Protein AF-A0A352VSU2-F1 (afdb_monomer_lite)

Secondary structure (DSSP, 8-state):
--S-HHHHHHHHHHHTTPPTTTS-HHHHHHHHHHHHTTSEETTEEPPHHHHHHHTT-SSSHHHHHHHTT--S-----SS----GGGGHHHHTHHHHHHHHT----

Radius of gyration: 16.69 Å; chains: 1; bounding box: 42×38×42 Å

Foldseek 3Di:
DDPDVLVVVQVVVQQLVDHRPPDDPVVVLVVCLQQQQLEDDVNHGDDLVVNCVVSVHPDSCVSCVVHVPVDDDGPYHNDDDDDCVVCCVVCDVSVVCSVVVNRPD

Structure (mmCIF, N/CA/C/O backbone):
data_AF-A0A352VSU2-F1
#
_entry.id   AF-A0A352VSU2-F1
#
loop_
_atom_site.group_PDB
_atom_site.id
_atom_site.type_symbol
_atom_site.label_atom_id
_atom_site.label_alt_id
_atom_site.label_comp_id
_atom_site.label_asym_id
_atom_site.label_entity_id
_atom_site.label_seq_id
_atom_site.pdbx_PDB_ins_code
_atom_site.Cartn_x
_atom_site.Cartn_y
_atom_site.Cartn_z
_atom_site.occupancy
_atom_site.B_iso_or_equiv
_atom_site.auth_seq_id
_atom_site.auth_comp_id
_atom_site.auth_asym_id
_atom_site.auth_atom_id
_atom_site.pdbx_PDB_model_num
ATOM 1 N N . MET A 1 1 ? -10.022 22.216 0.933 1.00 77.94 1 MET A N 1
ATOM 2 C CA . MET A 1 1 ? -8.609 21.968 0.559 1.00 77.94 1 MET A CA 1
ATOM 3 C C . MET A 1 1 ? -7.893 21.321 1.736 1.00 77.94 1 MET A C 1
ATOM 5 O O . MET A 1 1 ? -7.936 21.879 2.828 1.00 77.94 1 MET A O 1
ATOM 9 N N . ILE A 1 2 ? -7.276 20.153 1.539 1.00 81.19 2 ILE A N 1
ATOM 10 C CA . ILE A 1 2 ? -6.484 19.490 2.585 1.00 81.19 2 ILE A CA 1
ATOM 11 C C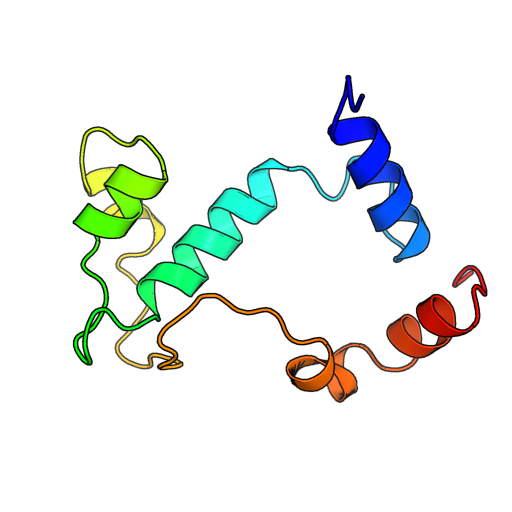 . ILE A 1 2 ? -5.159 20.242 2.727 1.00 81.19 2 ILE A C 1
ATOM 13 O O . ILE A 1 2 ? -4.399 20.331 1.770 1.00 81.19 2 ILE A O 1
ATOM 17 N N . ARG A 1 3 ? -4.899 20.802 3.912 1.00 89.25 3 ARG A N 1
ATOM 18 C CA . ARG A 1 3 ? -3.654 21.536 4.216 1.00 89.25 3 ARG A CA 1
ATOM 19 C C . ARG A 1 3 ? -2.633 20.694 4.981 1.00 89.25 3 ARG A C 1
ATOM 21 O O . ARG A 1 3 ? -1.447 20.984 4.936 1.00 89.25 3 ARG A O 1
ATOM 28 N N . ASP A 1 4 ? -3.097 19.659 5.681 1.00 90.81 4 ASP A N 1
ATOM 29 C CA . ASP A 1 4 ? -2.256 18.736 6.440 1.00 90.81 4 ASP A CA 1
ATOM 30 C C . ASP A 1 4 ? -2.834 17.318 6.368 1.00 90.81 4 ASP A C 1
ATOM 32 O O . ASP A 1 4 ? -3.816 16.992 7.040 1.00 90.81 4 ASP A O 1
ATOM 36 N N . LEU A 1 5 ? -2.215 16.469 5.548 1.00 91.12 5 LEU A N 1
ATOM 37 C CA . LEU A 1 5 ? -2.622 15.072 5.375 1.00 91.12 5 LEU A CA 1
ATOM 38 C C . LEU A 1 5 ? -2.452 14.243 6.654 1.00 91.12 5 LEU A C 1
ATOM 40 O O . LEU A 1 5 ? -3.153 13.249 6.824 1.00 91.12 5 LEU A O 1
ATOM 44 N N . ARG A 1 6 ? -1.572 14.648 7.580 1.00 92.06 6 ARG A N 1
ATOM 45 C CA . ARG A 1 6 ? -1.326 13.905 8.828 1.00 92.06 6 ARG A CA 1
ATOM 46 C C . ARG A 1 6 ? -2.541 13.946 9.745 1.00 92.06 6 ARG A C 1
ATOM 48 O O . ARG A 1 6 ? -2.847 12.949 10.385 1.00 92.06 6 ARG A O 1
ATOM 55 N N . LYS A 1 7 ? -3.260 15.073 9.776 1.00 91.38 7 LYS A N 1
ATOM 56 C CA . LYS A 1 7 ? -4.504 15.202 10.551 1.00 91.38 7 LYS A CA 1
ATOM 57 C C . LYS A 1 7 ? -5.579 14.251 10.034 1.00 91.38 7 LYS A C 1
ATOM 59 O O . LYS A 1 7 ? -6.194 13.547 10.825 1.00 91.38 7 LYS A O 1
ATOM 64 N N . GLY A 1 8 ? -5.760 14.208 8.712 1.00 91.56 8 GLY A N 1
ATOM 65 C CA . GLY A 1 8 ? -6.689 13.275 8.073 1.00 91.56 8 GLY A CA 1
ATOM 66 C C . GLY A 1 8 ? -6.299 11.821 8.328 1.00 91.56 8 GLY A C 1
ATOM 67 O O . GLY A 1 8 ? -7.143 11.028 8.730 1.00 91.56 8 GLY A O 1
ATOM 68 N N . MET A 1 9 ? -5.010 11.496 8.181 1.00 92.25 9 MET A N 1
ATOM 69 C CA . MET A 1 9 ? -4.493 10.156 8.463 1.00 92.25 9 MET A CA 1
ATOM 70 C C . MET A 1 9 ? -4.758 9.744 9.913 1.00 92.25 9 MET A C 1
ATOM 72 O O . MET A 1 9 ? -5.354 8.699 10.130 1.00 92.25 9 MET A O 1
ATOM 76 N N . ASN A 1 10 ? -4.415 10.592 10.889 1.00 93.12 10 ASN A N 1
ATOM 77 C CA . ASN A 1 10 ? -4.659 10.308 12.304 1.00 93.12 10 ASN A CA 1
ATOM 78 C C . ASN A 1 10 ? -6.146 10.079 12.601 1.00 93.12 10 ASN A C 1
ATOM 80 O O . ASN A 1 10 ? -6.479 9.157 13.334 1.00 93.12 10 ASN A O 1
ATOM 84 N N . ALA A 1 11 ? -7.046 10.875 12.018 1.00 91.31 11 ALA A N 1
ATOM 85 C CA . ALA A 1 11 ? -8.483 10.681 12.208 1.00 91.31 11 ALA A CA 1
ATOM 86 C C . ALA A 1 11 ? -8.951 9.307 11.691 1.00 91.31 11 ALA A C 1
ATOM 88 O O . ALA A 1 11 ? -9.697 8.608 12.377 1.00 91.31 11 ALA A O 1
ATOM 89 N N . VAL A 1 12 ? -8.478 8.896 10.509 1.00 91.12 12 VAL A N 1
ATOM 90 C CA . VAL A 1 12 ? -8.798 7.585 9.923 1.00 91.12 12 VAL A CA 1
ATOM 91 C C . VAL A 1 12 ? -8.208 6.448 10.758 1.00 91.12 12 VAL A C 1
ATOM 93 O O . VAL A 1 12 ? -8.908 5.489 11.074 1.00 91.12 12 VAL A O 1
ATOM 96 N N . THR A 1 13 ? -6.939 6.549 11.150 1.00 91.81 13 THR A N 1
ATOM 97 C CA . THR A 1 13 ? -6.244 5.474 11.869 1.00 91.81 13 THR A CA 1
ATOM 98 C C . THR A 1 13 ? -6.769 5.319 13.291 1.00 91.81 13 THR A C 1
ATOM 100 O O . THR A 1 13 ? -6.934 4.191 13.744 1.00 91.81 13 THR A O 1
ATOM 103 N N . THR A 1 14 ? -7.115 6.418 13.968 1.00 92.06 14 THR A N 1
ATOM 104 C CA . THR A 1 14 ? -7.761 6.371 15.287 1.00 92.06 14 THR A CA 1
ATOM 105 C C . THR A 1 14 ? -9.132 5.716 15.221 1.00 92.06 14 THR A C 1
ATOM 107 O O . THR A 1 14 ? -9.427 4.863 16.053 1.00 92.06 14 THR A O 1
ATOM 110 N N . ARG A 1 15 ? -9.937 6.013 14.193 1.00 89.00 15 ARG A N 1
ATOM 111 C CA . ARG A 1 15 ? -11.204 5.298 13.977 1.00 89.00 15 ARG A CA 1
ATOM 112 C C . ARG A 1 15 ? -10.990 3.796 13.743 1.00 89.00 15 ARG A C 1
ATOM 114 O O . ARG A 1 15 ? -11.833 3.001 14.128 1.00 89.00 15 ARG A O 1
ATOM 121 N N . ALA A 1 16 ? -9.862 3.406 13.151 1.00 88.06 16 ALA A N 1
ATOM 122 C CA . ALA A 1 16 ? -9.477 2.009 12.938 1.00 88.06 16 ALA A CA 1
ATOM 123 C C . ALA A 1 16 ? -8.763 1.347 14.143 1.00 88.06 16 ALA A C 1
ATOM 125 O O . ALA A 1 16 ? -8.207 0.250 13.992 1.00 88.06 16 ALA A O 1
ATOM 126 N N . GLY A 1 17 ? -8.757 2.000 15.314 1.00 88.31 17 GLY A N 1
ATOM 127 C CA . GLY A 1 17 ? -8.228 1.466 16.576 1.00 88.31 17 GLY A CA 1
ATOM 128 C C . GLY A 1 17 ? -6.735 1.713 16.829 1.00 88.31 17 GLY A C 1
ATOM 129 O O . GLY A 1 17 ? -6.183 1.167 17.778 1.00 88.31 17 GLY A O 1
ATOM 130 N N . TRP A 1 18 ? -6.059 2.515 16.003 1.00 91.81 18 TRP A N 1
ATOM 131 C CA . TRP A 1 18 ? -4.635 2.831 16.180 1.00 91.81 18 TRP A CA 1
ATOM 132 C C . TRP A 1 18 ? -4.428 4.084 17.034 1.00 91.81 18 TRP A C 1
ATOM 134 O O . TRP A 1 18 ? -5.215 5.038 16.975 1.00 91.81 18 TRP A O 1
ATOM 144 N N . LYS A 1 19 ? -3.317 4.151 17.774 1.00 93.56 19 LYS A N 1
ATOM 145 C C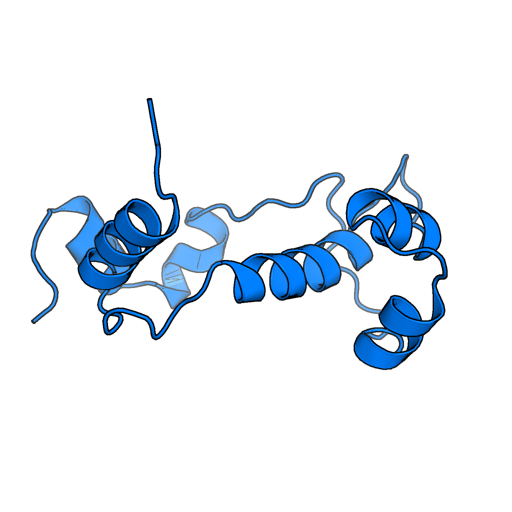A . LYS A 1 19 ? -2.968 5.367 18.519 1.00 93.56 19 LYS A CA 1
ATOM 146 C C . LYS A 1 19 ? -2.589 6.496 17.548 1.00 93.56 19 LYS A C 1
ATOM 148 O O . LYS A 1 19 ? -2.002 6.240 16.491 1.00 93.56 19 LYS A O 1
ATOM 153 N N . PRO A 1 20 ? -2.878 7.766 17.881 1.00 91.62 20 PRO A N 1
ATOM 154 C CA . PRO A 1 20 ? -2.432 8.894 17.069 1.00 91.62 20 PRO A CA 1
ATOM 155 C C . PRO A 1 20 ? -0.916 8.856 16.829 1.00 91.62 20 PRO A C 1
ATOM 157 O O . PRO A 1 20 ? -0.136 8.728 17.770 1.00 91.62 20 PRO A O 1
ATOM 160 N N . GLY A 1 21 ? -0.497 8.977 15.568 1.00 90.50 21 GLY A N 1
ATOM 161 C CA . GLY A 1 21 ? 0.917 8.940 15.180 1.00 90.50 21 GLY A CA 1
ATOM 162 C C . GLY A 1 21 ? 1.552 7.548 15.098 1.00 90.50 21 GLY A C 1
ATOM 163 O O . GLY A 1 21 ? 2.686 7.453 14.632 1.00 90.50 21 GLY A O 1
ATOM 164 N N . GLU A 1 22 ? 0.844 6.481 15.480 1.00 94.19 22 GLU A N 1
ATOM 165 C CA . GLU A 1 22 ? 1.334 5.100 15.355 1.00 94.19 22 GLU A CA 1
ATOM 166 C C . GLU A 1 22 ? 1.490 4.694 13.884 1.00 94.19 22 GLU A C 1
ATOM 168 O O . GLU A 1 22 ? 2.508 4.136 13.478 1.00 94.19 22 GLU A O 1
ATOM 173 N N . ILE A 1 23 ? 0.515 5.075 13.055 1.00 93.94 23 ILE A N 1
ATOM 174 C CA . ILE A 1 23 ? 0.572 4.921 11.604 1.00 93.94 23 ILE A CA 1
ATOM 175 C C . ILE A 1 23 ? 0.942 6.261 10.971 1.00 93.94 23 ILE A C 1
ATOM 177 O O . ILE A 1 23 ? 0.209 7.246 11.049 1.00 93.94 23 ILE A O 1
ATOM 181 N N . THR A 1 24 ? 2.094 6.296 10.302 1.00 92.44 24 THR A N 1
ATOM 182 C CA . THR A 1 24 ? 2.582 7.489 9.597 1.00 92.44 24 THR A CA 1
ATOM 183 C C . THR A 1 24 ? 2.459 7.327 8.089 1.00 92.44 24 THR A C 1
ATOM 185 O O . THR A 1 24 ? 2.529 6.221 7.560 1.00 92.44 24 THR A O 1
ATOM 188 N N . LEU A 1 25 ? 2.388 8.443 7.355 1.00 91.38 25 LEU A N 1
ATOM 189 C CA . LEU A 1 25 ? 2.349 8.423 5.885 1.00 91.38 25 LEU A CA 1
ATOM 190 C C . LEU A 1 25 ? 3.541 7.676 5.254 1.00 91.38 25 LEU A C 1
ATOM 192 O O . LEU A 1 25 ? 3.431 7.134 4.156 1.00 91.38 25 LEU A O 1
ATOM 196 N N . LYS A 1 26 ? 4.677 7.610 5.962 1.00 90.81 26 LYS A N 1
ATOM 197 C CA . LYS A 1 26 ? 5.881 6.902 5.517 1.00 90.81 26 LYS A CA 1
ATOM 198 C C . LYS A 1 26 ? 5.647 5.397 5.358 1.00 90.81 26 LYS A C 1
ATOM 200 O O . LYS A 1 26 ? 6.250 4.805 4.465 1.00 90.81 26 LYS A O 1
ATOM 205 N N . VAL A 1 27 ? 4.780 4.781 6.170 1.00 91.06 27 VAL A N 1
ATOM 206 C CA . VAL A 1 27 ? 4.545 3.330 6.092 1.00 91.06 27 VAL A CA 1
ATOM 207 C C . VAL A 1 27 ? 3.958 2.937 4.738 1.00 91.06 27 VAL A C 1
ATOM 209 O O . VAL A 1 27 ? 4.412 1.967 4.144 1.00 91.06 27 VAL A O 1
ATOM 212 N N . PHE A 1 28 ? 3.064 3.758 4.175 1.00 91.00 28 PHE A N 1
ATOM 213 C CA . PHE A 1 28 ? 2.460 3.492 2.867 1.00 91.00 28 PHE A CA 1
ATOM 214 C C . PHE A 1 28 ? 3.490 3.475 1.744 1.00 91.00 28 PHE A C 1
ATOM 216 O O . PHE A 1 28 ? 3.338 2.705 0.804 1.00 91.00 28 PHE A O 1
ATOM 223 N N . ARG A 1 29 ? 4.568 4.263 1.851 1.00 91.56 29 ARG A N 1
ATOM 224 C CA . ARG A 1 29 ? 5.675 4.206 0.888 1.00 91.56 29 ARG A CA 1
ATOM 225 C C . ARG A 1 29 ? 6.328 2.824 0.897 1.00 91.56 29 ARG A C 1
ATOM 227 O O . ARG A 1 29 ? 6.597 2.274 -0.168 1.00 91.56 29 ARG A O 1
ATOM 234 N N . HIS A 1 30 ? 6.558 2.258 2.081 1.00 89.06 30 HIS A N 1
ATOM 235 C CA . HIS A 1 30 ? 7.121 0.916 2.219 1.00 89.06 30 HIS A CA 1
ATOM 236 C C . HIS A 1 30 ? 6.156 -0.152 1.704 1.00 89.06 30 HIS A C 1
ATOM 238 O O . HIS A 1 30 ? 6.535 -0.932 0.834 1.00 89.06 30 HIS A O 1
ATOM 244 N N . THR A 1 31 ? 4.899 -0.128 2.153 1.00 89.69 31 THR A N 1
ATOM 245 C CA . THR A 1 31 ? 3.882 -1.100 1.728 1.00 89.69 31 THR A CA 1
ATOM 246 C C . THR A 1 31 ? 3.651 -1.050 0.217 1.00 89.69 31 THR A C 1
ATOM 248 O O . THR A 1 31 ? 3.629 -2.089 -0.437 1.00 89.69 31 THR A O 1
ATOM 251 N N . TYR A 1 32 ? 3.573 0.152 -0.366 1.00 92.56 32 TYR A N 1
ATOM 252 C CA . TYR A 1 32 ? 3.485 0.336 -1.813 1.00 92.56 32 TYR A CA 1
ATOM 253 C C . TYR A 1 32 ? 4.686 -0.265 -2.538 1.00 92.56 32 TYR A C 1
ATOM 255 O O . TYR A 1 32 ? 4.486 -0.993 -3.501 1.00 92.56 32 TYR A O 1
ATOM 263 N N . THR A 1 33 ? 5.916 -0.002 -2.082 1.00 92.19 33 THR A N 1
ATOM 264 C CA . THR A 1 33 ? 7.118 -0.524 -2.754 1.00 92.19 33 THR A CA 1
ATOM 265 C C . THR A 1 33 ? 7.104 -2.050 -2.778 1.00 92.19 33 THR A C 1
ATOM 267 O O . THR A 1 33 ? 7.298 -2.650 -3.834 1.00 92.19 33 THR A O 1
ATOM 270 N N . SER A 1 34 ? 6.809 -2.664 -1.629 1.00 89.12 34 SER A N 1
ATOM 271 C CA . SER A 1 34 ? 6.699 -4.114 -1.502 1.00 89.12 34 SER A CA 1
ATOM 272 C C . SER A 1 34 ? 5.627 -4.686 -2.422 1.00 89.12 34 SER A C 1
ATOM 274 O O . SER A 1 34 ? 5.906 -5.613 -3.174 1.00 89.12 34 SER A O 1
ATOM 276 N N . ALA A 1 35 ? 4.422 -4.113 -2.417 1.00 89.88 35 ALA A N 1
ATOM 277 C CA . ALA A 1 35 ? 3.325 -4.591 -3.252 1.00 89.88 35 ALA A CA 1
ATOM 278 C C . ALA A 1 35 ? 3.598 -4.373 -4.748 1.00 89.88 35 ALA A C 1
ATOM 280 O O . ALA A 1 35 ? 3.367 -5.267 -5.557 1.00 89.88 35 ALA A O 1
ATOM 281 N N . ARG A 1 36 ? 4.141 -3.211 -5.130 1.00 91.56 36 ARG A N 1
ATOM 282 C CA . ARG A 1 36 ? 4.407 -2.854 -6.528 1.00 91.56 36 ARG A CA 1
ATOM 283 C C . ARG A 1 36 ? 5.425 -3.790 -7.169 1.00 91.56 36 ARG A C 1
ATOM 285 O O . ARG A 1 36 ? 5.208 -4.211 -8.302 1.00 91.56 36 ARG A O 1
ATOM 292 N N . LEU A 1 37 ? 6.462 -4.197 -6.436 1.00 90.69 37 LEU A N 1
ATOM 293 C CA . LEU A 1 37 ? 7.439 -5.197 -6.895 1.00 90.69 37 LEU A CA 1
ATOM 294 C C . LEU A 1 37 ? 6.829 -6.584 -7.168 1.00 90.69 37 LEU A C 1
ATOM 296 O O . LEU A 1 37 ? 7.440 -7.396 -7.864 1.00 90.69 37 LEU A O 1
ATOM 300 N N . GLN A 1 38 ? 5.632 -6.851 -6.643 1.00 87.69 38 GLN A N 1
ATOM 301 C CA . GLN A 1 38 ? 4.883 -8.086 -6.883 1.00 87.69 38 GLN A CA 1
ATOM 302 C C . GLN A 1 38 ? 3.861 -7.964 -8.026 1.00 87.69 38 GLN A C 1
ATOM 304 O O . GLN A 1 38 ? 3.270 -8.971 -8.416 1.00 87.69 38 GLN A O 1
ATOM 309 N N . THR A 1 39 ? 3.679 -6.766 -8.596 1.00 90.25 39 THR A N 1
ATOM 310 C CA . THR A 1 39 ? 2.755 -6.534 -9.719 1.00 90.25 39 THR A CA 1
ATOM 311 C C . THR A 1 39 ? 3.371 -6.841 -11.082 1.00 90.25 39 THR A C 1
ATOM 313 O O . THR A 1 39 ? 4.583 -7.041 -11.224 1.00 90.25 39 THR A O 1
ATOM 316 N N . LEU A 1 40 ? 2.508 -6.880 -12.096 1.00 89.69 40 LEU A N 1
ATOM 317 C CA . LEU A 1 40 ? 2.881 -7.017 -13.494 1.00 89.69 40 LEU A CA 1
ATOM 318 C C . LEU A 1 40 ? 2.862 -5.662 -14.216 1.00 89.69 40 LEU A C 1
ATOM 320 O O . LEU A 1 40 ? 2.044 -4.794 -13.929 1.00 89.69 40 LEU A O 1
ATOM 324 N N . ASP A 1 41 ? 3.739 -5.526 -15.200 1.00 87.44 41 ASP A N 1
ATOM 325 C CA . ASP A 1 41 ? 3.721 -4.525 -16.257 1.00 87.44 41 ASP A CA 1
ATOM 326 C C . ASP A 1 41 ? 3.638 -5.279 -17.590 1.00 87.44 41 ASP A C 1
ATOM 328 O O . ASP A 1 41 ? 4.565 -5.998 -17.973 1.00 87.44 41 ASP A O 1
ATOM 332 N N . ARG A 1 42 ? 2.479 -5.197 -18.258 1.00 87.38 42 ARG A N 1
ATOM 333 C CA . ARG A 1 42 ? 2.194 -5.894 -19.530 1.00 87.38 42 ARG A CA 1
ATOM 334 C C . ARG A 1 42 ? 2.457 -7.407 -19.476 1.00 87.38 42 ARG A C 1
ATOM 336 O O . ARG A 1 42 ? 3.055 -7.984 -20.380 1.00 87.38 42 ARG A O 1
ATOM 343 N N . GLY A 1 43 ? 2.027 -8.053 -18.393 1.00 86.75 43 GLY A N 1
ATOM 344 C CA . GLY A 1 43 ? 2.177 -9.500 -18.194 1.00 86.75 43 GLY A CA 1
ATOM 345 C C . GLY A 1 43 ? 3.559 -9.946 -17.701 1.00 86.75 43 GLY A C 1
ATOM 346 O O . GLY A 1 43 ? 3.706 -11.090 -17.270 1.00 86.75 43 GLY A O 1
ATOM 347 N N . ALA A 1 44 ? 4.555 -9.058 -17.696 1.00 87.06 44 ALA A N 1
ATOM 348 C CA . ALA A 1 44 ? 5.872 -9.313 -17.128 1.00 87.06 44 ALA A CA 1
ATOM 349 C C . ALA A 1 44 ? 5.968 -8.732 -15.709 1.00 87.06 44 ALA A C 1
ATOM 351 O O . ALA A 1 44 ? 5.264 -7.784 -15.389 1.00 87.06 44 ALA A O 1
ATOM 352 N N . PRO A 1 45 ? 6.824 -9.260 -14.826 1.00 87.69 45 PRO A N 1
ATOM 353 C CA . PRO A 1 45 ? 7.060 -8.648 -13.524 1.00 87.69 45 PRO A CA 1
ATOM 354 C C . PRO A 1 45 ? 7.549 -7.204 -13.635 1.00 87.69 45 PRO A C 1
ATOM 356 O O . PRO A 1 45 ? 8.409 -6.909 -14.467 1.00 87.69 45 PRO A O 1
ATOM 359 N N . VAL A 1 46 ? 7.055 -6.325 -12.760 1.00 90.69 46 VAL A N 1
ATOM 360 C CA . VAL A 1 46 ? 7.527 -4.938 -12.706 1.00 90.69 46 VAL A CA 1
ATOM 361 C C . VAL A 1 46 ? 9.041 -4.899 -12.453 1.00 90.69 46 VAL A C 1
ATOM 363 O O . VAL A 1 46 ? 9.573 -5.614 -11.600 1.00 90.69 46 VAL A O 1
ATOM 366 N N . ALA A 1 47 ? 9.746 -4.034 -13.181 1.00 89.75 47 ALA A N 1
ATOM 367 C CA . ALA A 1 47 ? 11.174 -3.836 -12.976 1.00 89.75 47 ALA A CA 1
ATOM 368 C C . ALA A 1 47 ? 11.435 -2.989 -11.711 1.00 89.75 47 ALA A C 1
ATOM 370 O O . ALA A 1 47 ? 10.752 -1.977 -11.512 1.00 89.75 47 ALA A O 1
ATOM 371 N N . PRO A 1 48 ? 12.468 -3.294 -10.897 1.00 91.44 48 PRO A N 1
ATOM 372 C CA . PRO A 1 48 ? 12.848 -2.461 -9.750 1.00 91.44 48 PRO A CA 1
ATOM 373 C C . PRO A 1 48 ? 13.097 -0.990 -10.112 1.00 91.44 48 PRO A C 1
ATOM 375 O O . PRO A 1 48 ? 12.782 -0.094 -9.330 1.00 91.44 48 PRO A O 1
ATOM 378 N N . TRP A 1 49 ? 13.600 -0.731 -11.323 1.00 93.06 49 TRP A N 1
ATOM 379 C CA . TRP A 1 49 ? 13.768 0.619 -11.864 1.00 93.06 49 TRP A CA 1
ATOM 380 C C . TRP A 1 49 ? 12.448 1.387 -12.005 1.00 93.06 49 TRP A C 1
ATOM 382 O O . TRP A 1 49 ? 12.398 2.573 -11.677 1.00 93.06 49 TRP A O 1
ATOM 392 N N . THR A 1 50 ? 11.368 0.730 -12.437 1.00 93.88 50 THR A N 1
ATOM 393 C CA . THR A 1 50 ? 10.040 1.355 -12.534 1.00 93.88 50 THR A CA 1
ATOM 394 C C . THR A 1 50 ? 9.592 1.850 -11.164 1.00 93.88 50 THR A C 1
ATOM 396 O O . THR A 1 50 ? 9.263 3.026 -11.009 1.00 93.88 50 THR A O 1
ATOM 399 N N . VAL A 1 51 ? 9.704 0.996 -10.144 1.00 93.19 51 VAL A N 1
ATOM 400 C CA . VAL A 1 51 ? 9.319 1.344 -8.769 1.00 93.19 51 VAL A CA 1
ATOM 401 C C . VAL A 1 51 ? 10.224 2.434 -8.188 1.00 93.19 51 VAL A C 1
ATOM 403 O O . VAL A 1 51 ? 9.754 3.360 -7.529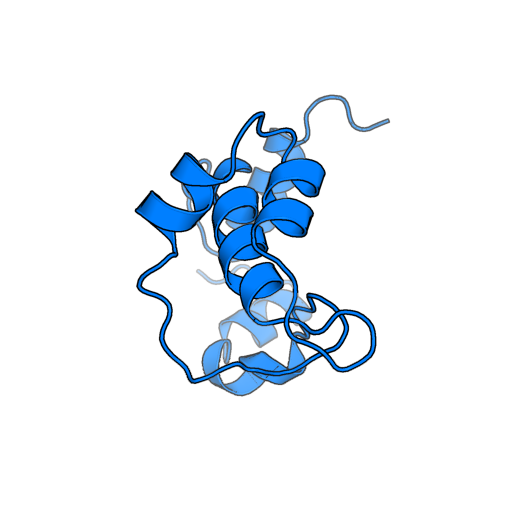 1.00 93.19 51 VAL A O 1
ATOM 406 N N . ALA A 1 52 ? 11.531 2.378 -8.464 1.00 94.25 52 ALA A N 1
ATOM 407 C CA . ALA A 1 52 ? 12.473 3.415 -8.053 1.00 94.25 52 ALA A CA 1
ATOM 408 C C . ALA A 1 52 ? 12.082 4.793 -8.618 1.00 94.25 52 ALA A C 1
ATOM 410 O O . ALA A 1 52 ? 12.077 5.776 -7.873 1.00 94.25 52 ALA A O 1
ATOM 411 N N . ARG A 1 53 ? 11.686 4.865 -9.896 1.00 94.88 53 ARG A N 1
ATOM 412 C CA . ARG A 1 53 ? 11.223 6.109 -10.531 1.00 94.88 53 ARG A CA 1
ATOM 413 C C . ARG A 1 53 ? 9.903 6.615 -9.959 1.00 94.88 53 ARG A C 1
ATOM 415 O O . ARG A 1 53 ? 9.810 7.807 -9.680 1.00 94.88 53 ARG A O 1
ATOM 422 N N . GLU A 1 54 ? 8.921 5.739 -9.745 1.00 94.62 54 GLU A N 1
ATOM 423 C CA . GLU A 1 54 ? 7.633 6.089 -9.114 1.00 94.62 54 GLU A CA 1
ATOM 424 C C . GLU A 1 54 ? 7.843 6.722 -7.723 1.00 94.62 54 GLU A C 1
ATOM 426 O O . GLU A 1 54 ? 7.131 7.641 -7.322 1.00 94.62 54 GLU A O 1
ATOM 431 N N . LEU A 1 55 ? 8.877 6.280 -7.002 1.00 92.94 55 LEU A N 1
ATOM 432 C CA . LEU A 1 55 ? 9.241 6.786 -5.679 1.00 92.94 55 LEU A CA 1
ATOM 433 C C . LEU A 1 55 ? 10.166 8.018 -5.710 1.00 92.94 55 LEU A C 1
ATOM 435 O O . LEU A 1 55 ? 10.438 8.596 -4.652 1.00 92.94 55 LEU A O 1
ATOM 439 N N . GLY A 1 56 ? 10.666 8.429 -6.877 1.00 93.56 56 GLY A N 1
ATOM 440 C CA . GLY A 1 56 ? 11.628 9.527 -7.013 1.00 93.56 56 GLY A CA 1
ATOM 441 C C . GLY A 1 56 ? 13.049 9.182 -6.545 1.00 93.56 56 GLY A C 1
ATOM 442 O O . GLY A 1 56 ? 13.791 10.064 -6.114 1.00 93.56 56 GLY A O 1
ATOM 443 N N . HIS A 1 57 ? 13.437 7.905 -6.572 1.00 92.75 57 HIS A N 1
ATOM 444 C CA . HIS A 1 57 ? 14.816 7.486 -6.315 1.00 92.75 57 HIS A CA 1
ATOM 445 C C . HIS A 1 57 ? 15.708 7.719 -7.545 1.00 92.75 57 HIS A C 1
ATOM 447 O O . HIS A 1 57 ? 15.255 7.644 -8.684 1.00 92.75 57 HIS A O 1
ATOM 453 N N . ARG A 1 58 ? 17.003 7.968 -7.304 1.00 91.56 58 ARG A N 1
ATOM 454 C CA . ARG A 1 58 ? 18.015 8.140 -8.364 1.00 91.56 58 ARG A CA 1
ATOM 455 C C . ARG A 1 58 ? 18.632 6.820 -8.846 1.00 91.56 58 ARG A C 1
ATOM 457 O O . ARG A 1 58 ? 19.156 6.780 -9.950 1.00 91.56 58 ARG A O 1
ATOM 464 N N . SER A 1 59 ? 18.575 5.765 -8.031 1.00 92.25 59 SER A N 1
ATOM 465 C CA . SER A 1 59 ? 19.121 4.430 -8.317 1.00 92.25 59 SER A CA 1
ATOM 466 C C . SER A 1 59 ? 18.196 3.328 -7.782 1.00 92.25 59 SER A C 1
ATOM 468 O O . SER A 1 59 ? 17.296 3.594 -6.974 1.00 92.25 59 SER A O 1
ATOM 470 N N . THR A 1 60 ? 18.416 2.084 -8.223 1.00 91.12 60 THR A N 1
ATOM 471 C CA . THR A 1 60 ? 17.711 0.894 -7.714 1.00 91.12 60 THR A CA 1
ATOM 472 C C . THR A 1 60 ? 18.301 0.350 -6.417 1.00 91.12 60 THR A C 1
ATOM 474 O O . THR A 1 60 ? 17.621 -0.416 -5.743 1.00 91.12 60 THR A O 1
ATOM 477 N N . GLU A 1 61 ? 19.494 0.789 -6.005 1.00 90.75 61 GLU A N 1
ATOM 478 C CA . GLU A 1 61 ? 20.221 0.251 -4.843 1.00 90.75 61 GLU A CA 1
ATOM 479 C C . GLU A 1 61 ? 19.371 0.222 -3.570 1.00 90.75 61 GLU A C 1
ATOM 481 O O . GLU A 1 61 ? 19.398 -0.746 -2.820 1.00 90.75 61 GLU A O 1
ATOM 486 N N . MET A 1 62 ? 18.573 1.265 -3.318 1.00 88.31 62 MET A N 1
ATOM 487 C CA . MET A 1 62 ? 17.683 1.293 -2.155 1.00 88.31 62 MET A CA 1
ATOM 488 C C . MET A 1 62 ? 16.582 0.232 -2.246 1.00 88.31 62 MET A C 1
ATOM 490 O O . MET A 1 62 ? 16.228 -0.380 -1.242 1.00 88.31 62 MET A O 1
ATOM 494 N N . VAL A 1 63 ? 16.033 0.023 -3.442 1.00 87.06 63 VAL A N 1
ATOM 495 C CA . VAL A 1 63 ? 14.970 -0.956 -3.687 1.00 87.06 63 VAL A CA 1
ATOM 496 C C . VAL A 1 63 ? 15.532 -2.371 -3.569 1.00 87.06 63 VAL A C 1
ATOM 498 O O . VAL A 1 63 ? 14.956 -3.203 -2.877 1.00 87.06 63 VAL A O 1
ATOM 501 N N . GLU A 1 64 ? 16.691 -2.625 -4.166 1.00 87.31 64 GLU A N 1
ATOM 502 C CA . GLU A 1 64 ? 17.376 -3.919 -4.112 1.00 87.31 64 GLU A CA 1
ATOM 503 C C . GLU A 1 64 ? 17.853 -4.252 -2.696 1.00 87.31 64 GLU A C 1
ATOM 505 O O . GLU A 1 64 ? 17.609 -5.351 -2.205 1.00 87.31 64 GLU A O 1
ATOM 510 N N . ARG A 1 65 ? 18.447 -3.287 -1.985 1.00 86.31 65 ARG A N 1
ATOM 511 C CA . ARG A 1 65 ? 18.906 -3.473 -0.602 1.00 86.31 65 ARG A CA 1
ATOM 512 C C . ARG A 1 65 ? 17.767 -3.799 0.359 1.00 86.31 65 ARG A C 1
ATOM 514 O O . ARG A 1 65 ? 17.953 -4.606 1.262 1.00 86.31 65 ARG A O 1
ATOM 521 N N . VAL A 1 66 ? 16.624 -3.127 0.216 1.00 82.44 66 VAL A N 1
ATOM 522 C CA . VAL A 1 66 ? 15.510 -3.244 1.173 1.00 82.44 66 VAL A CA 1
ATOM 523 C C . VAL A 1 66 ? 14.530 -4.347 0.785 1.00 82.44 66 VAL A C 1
ATOM 525 O O . VAL A 1 66 ? 13.875 -4.892 1.662 1.00 82.44 66 VAL A O 1
ATOM 528 N N . TYR A 1 67 ? 14.415 -4.683 -0.501 1.00 80.88 67 TYR A N 1
ATOM 529 C CA . TYR A 1 67 ? 13.368 -5.582 -0.993 1.00 80.88 67 TYR A CA 1
ATOM 530 C C . TYR A 1 67 ? 13.876 -6.690 -1.920 1.00 80.88 67 TYR A C 1
ATOM 532 O O . TYR A 1 67 ? 13.082 -7.529 -2.337 1.00 80.88 67 TYR A O 1
ATOM 540 N N . GLY A 1 68 ? 15.176 -6.756 -2.225 1.00 74.31 68 GLY A N 1
ATOM 541 C CA . GLY A 1 68 ? 15.757 -7.790 -3.094 1.00 74.31 68 GLY A CA 1
ATOM 542 C C . GLY A 1 68 ? 15.613 -9.217 -2.553 1.00 74.31 68 GLY A C 1
ATOM 543 O O . GLY A 1 68 ? 15.719 -10.176 -3.308 1.00 74.31 68 GLY A O 1
ATOM 544 N N . HIS A 1 69 ? 15.309 -9.358 -1.260 1.00 78.81 69 HIS A N 1
ATOM 545 C CA . HIS A 1 69 ? 15.003 -10.633 -0.614 1.00 78.81 69 HIS A CA 1
ATOM 546 C C . HIS A 1 69 ? 13.540 -11.080 -0.779 1.00 78.81 69 HIS A C 1
ATOM 548 O O . HIS A 1 69 ? 13.182 -12.162 -0.312 1.00 78.81 69 HIS A O 1
ATOM 554 N N . MET A 1 70 ? 12.655 -10.264 -1.367 1.00 66.44 70 MET A N 1
ATOM 555 C CA . MET A 1 70 ? 11.310 -10.726 -1.713 1.00 66.44 70 MET A CA 1
ATOM 556 C C . MET A 1 70 ? 11.444 -11.807 -2.783 1.00 66.44 70 MET A C 1
ATOM 558 O O . MET A 1 70 ? 11.760 -11.503 -3.928 1.00 66.44 70 MET A O 1
ATOM 562 N N . GLY A 1 71 ? 11.275 -13.066 -2.374 1.00 62.00 71 GLY A N 1
ATOM 563 C CA . GLY A 1 71 ? 11.534 -14.250 -3.189 1.00 62.00 71 GLY A CA 1
ATOM 564 C C . GLY A 1 71 ? 10.671 -14.384 -4.452 1.00 62.00 71 GLY A C 1
ATOM 565 O O . GLY A 1 71 ? 10.043 -13.449 -4.937 1.00 62.00 71 GLY A O 1
ATOM 566 N N . GLN A 1 72 ? 10.633 -15.595 -5.012 1.00 55.50 72 GLN A N 1
ATOM 567 C CA . GLN A 1 72 ? 10.019 -15.848 -6.325 1.00 55.50 72 GLN A CA 1
ATOM 568 C C . GLN A 1 72 ? 8.479 -15.891 -6.334 1.00 55.50 72 GLN A C 1
ATOM 570 O O . GLN A 1 72 ? 7.87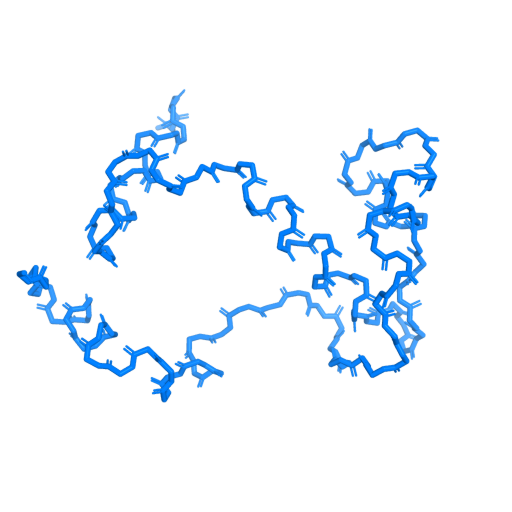0 -15.879 -7.409 1.00 55.50 72 GLN A O 1
ATOM 575 N N . VAL A 1 73 ? 7.836 -15.943 -5.162 1.00 53.72 73 VAL A N 1
ATOM 576 C CA . VAL A 1 73 ? 6.373 -15.992 -5.048 1.00 53.72 73 VAL A CA 1
ATOM 577 C C . VAL A 1 73 ? 5.818 -14.580 -5.192 1.00 53.72 73 VAL A C 1
ATOM 579 O O . VAL A 1 73 ? 5.946 -13.756 -4.291 1.00 53.72 73 VAL A O 1
ATOM 582 N N . ARG A 1 74 ? 5.204 -14.316 -6.349 1.00 62.16 74 ARG A N 1
ATOM 583 C CA . ARG A 1 74 ? 4.545 -13.046 -6.656 1.00 62.16 74 ARG A CA 1
ATOM 584 C C . ARG A 1 74 ? 3.033 -13.219 -6.607 1.00 62.16 74 ARG A C 1
ATOM 586 O O . ARG A 1 74 ? 2.505 -14.076 -7.313 1.00 62.16 74 ARG A O 1
ATOM 593 N N . HIS A 1 75 ? 2.333 -12.395 -5.832 1.00 60.25 75 HIS A N 1
ATOM 594 C CA . HIS A 1 75 ? 0.884 -12.231 -5.970 1.00 60.25 75 HIS A CA 1
ATOM 595 C C . HIS A 1 75 ? 0.639 -11.359 -7.208 1.00 60.25 75 HIS A C 1
ATOM 597 O O . HIS A 1 75 ? 0.725 -10.136 -7.153 1.00 60.25 75 HIS A O 1
ATOM 603 N N . ARG A 1 76 ? 0.468 -12.009 -8.366 1.00 68.50 76 ARG A N 1
ATOM 604 C CA . ARG A 1 76 ? 0.519 -11.363 -9.686 1.00 68.50 76 ARG A CA 1
ATOM 605 C C . ARG A 1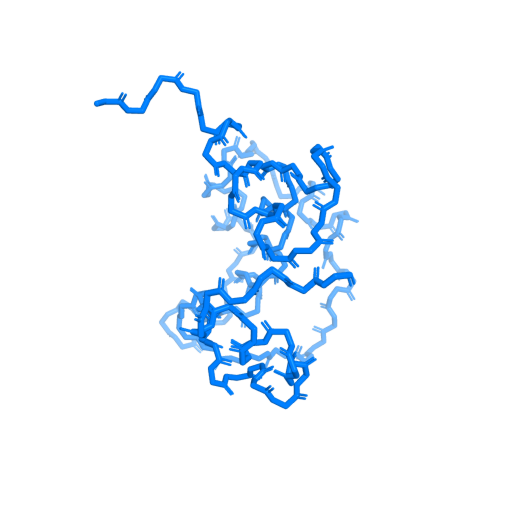 76 ? -0.812 -10.688 -10.026 1.00 68.50 76 ARG A C 1
ATOM 607 O O . ARG A 1 76 ? -1.704 -11.323 -10.577 1.00 68.50 76 ARG A O 1
ATOM 614 N N . GLY A 1 77 ? -0.913 -9.396 -9.728 1.00 81.19 77 GLY A N 1
ATOM 615 C CA . GLY A 1 77 ? -1.927 -8.490 -10.279 1.00 81.19 77 GLY A CA 1
ATOM 616 C C . GLY A 1 77 ? -1.290 -7.413 -11.162 1.00 81.19 77 GLY A C 1
ATOM 617 O O . GLY A 1 77 ? -0.108 -7.112 -11.016 1.00 81.19 77 GLY A O 1
ATOM 618 N N . GLU A 1 78 ? -2.055 -6.814 -12.074 1.00 85.56 78 GLU A N 1
ATOM 619 C CA . GLU A 1 78 ? -1.577 -5.699 -12.917 1.00 85.56 78 GLU A CA 1
ATOM 620 C C . GLU A 1 78 ? -1.375 -4.400 -12.113 1.00 85.56 78 GLU A C 1
ATOM 622 O O . GLU A 1 78 ? -0.537 -3.554 -12.430 1.00 85.56 78 GLU A O 1
ATOM 627 N N . HIS A 1 79 ? -2.119 -4.248 -11.018 1.00 87.94 79 HIS A N 1
ATOM 628 C CA . HIS A 1 79 ? -2.129 -3.039 -10.206 1.00 87.94 79 HIS A CA 1
ATOM 629 C C . HIS A 1 79 ? -1.956 -3.358 -8.726 1.00 87.94 79 HIS A C 1
ATOM 631 O O . HIS A 1 79 ? -2.333 -4.428 -8.250 1.00 87.94 79 HIS A O 1
ATOM 637 N N . VAL A 1 80 ? -1.416 -2.388 -7.987 1.00 90.00 80 VAL A N 1
ATOM 638 C CA . VAL A 1 80 ? -1.428 -2.427 -6.525 1.00 90.00 80 VAL A CA 1
ATOM 639 C C . VAL A 1 80 ? -2.848 -2.116 -6.067 1.00 90.00 80 VAL A C 1
ATOM 641 O O . VAL A 1 80 ? -3.329 -1.002 -6.271 1.00 90.00 80 VAL A O 1
ATOM 644 N N . ALA A 1 81 ? -3.507 -3.087 -5.444 1.00 88.56 81 ALA A N 1
ATOM 645 C CA . ALA A 1 81 ? -4.842 -2.931 -4.885 1.00 88.56 81 ALA A CA 1
ATOM 646 C C . ALA A 1 81 ? -4.891 -3.514 -3.470 1.00 88.56 81 ALA A C 1
ATOM 648 O O . ALA A 1 81 ? -4.290 -4.550 -3.200 1.00 88.56 81 ALA A O 1
ATOM 649 N N . TYR A 1 82 ?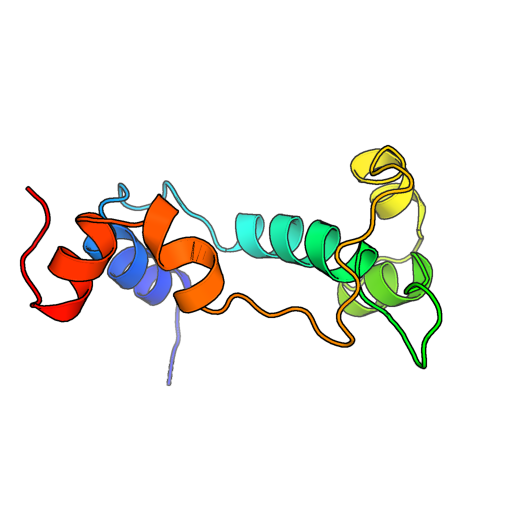 -5.619 -2.833 -2.587 1.00 86.75 82 TYR A N 1
ATOM 650 C CA . TYR A 1 82 ? -5.943 -3.305 -1.243 1.00 86.75 82 TYR A CA 1
ATOM 651 C C . TYR A 1 82 ? -7.463 -3.349 -1.142 1.00 86.75 82 TYR A C 1
ATOM 653 O O . TYR A 1 82 ? -8.092 -2.368 -0.742 1.00 86.75 82 TYR A O 1
ATOM 661 N N . LYS A 1 83 ? -8.055 -4.443 -1.620 1.00 87.94 83 LYS A N 1
ATOM 662 C CA . LYS A 1 83 ? -9.502 -4.643 -1.564 1.00 87.94 83 LYS A CA 1
ATOM 663 C C . LYS A 1 83 ? -9.861 -5.145 -0.176 1.00 87.94 83 LYS A C 1
ATOM 665 O O . LYS A 1 83 ? -9.192 -6.036 0.331 1.00 87.94 83 LYS A O 1
ATOM 670 N N . VAL A 1 84 ? -10.879 -4.564 0.450 1.00 89.19 84 VAL A N 1
ATOM 671 C CA . VAL A 1 84 ? -11.280 -4.938 1.818 1.00 89.19 84 VAL A CA 1
ATOM 672 C C . VAL A 1 84 ? -11.684 -6.410 1.873 1.00 89.19 84 VAL A C 1
ATOM 674 O O . VAL A 1 84 ? -11.394 -7.094 2.849 1.00 89.19 84 VAL A O 1
ATOM 677 N N . GLU A 1 85 ? -12.281 -6.896 0.792 1.00 89.38 85 GLU A N 1
ATOM 678 C CA . GLU A 1 85 ? -12.720 -8.269 0.581 1.00 89.38 85 GLU A CA 1
ATOM 679 C C . GLU A 1 85 ? -11.562 -9.270 0.689 1.00 89.38 85 GLU A C 1
ATOM 681 O O . GLU A 1 85 ? -11.734 -10.328 1.285 1.00 89.38 85 GLU A O 1
ATOM 686 N N . ASP A 1 86 ? -10.365 -8.908 0.208 1.00 87.19 86 ASP A N 1
ATOM 687 C CA . ASP A 1 86 ? -9.169 -9.763 0.278 1.00 87.19 86 ASP A CA 1
ATOM 688 C C . ASP A 1 86 ? -8.667 -9.945 1.726 1.00 87.19 86 ASP A C 1
ATOM 690 O O . ASP A 1 86 ? -7.860 -10.832 2.004 1.00 87.19 86 ASP A O 1
ATOM 694 N N . PHE A 1 87 ? -9.128 -9.099 2.654 1.00 88.44 87 PHE A N 1
ATOM 695 C CA . PHE A 1 87 ? -8.717 -9.094 4.059 1.00 88.44 87 PHE A CA 1
ATOM 696 C C . PHE A 1 87 ? -9.890 -9.271 5.024 1.00 88.44 87 PHE A C 1
ATOM 698 O O . PHE A 1 87 ? -9.682 -9.142 6.228 1.00 88.44 87 PHE A O 1
ATOM 705 N N . ALA A 1 88 ? -11.104 -9.541 4.534 1.00 89.69 88 ALA A N 1
ATOM 706 C CA . ALA A 1 88 ? -12.311 -9.546 5.359 1.00 89.69 88 ALA A CA 1
ATOM 707 C C . ALA A 1 88 ? -12.174 -10.492 6.563 1.00 89.69 88 ALA A C 1
ATOM 709 O O . ALA A 1 88 ? -12.374 -10.060 7.698 1.00 89.69 88 ALA A O 1
ATOM 710 N N . ASP A 1 89 ? -11.701 -11.719 6.328 1.00 90.75 89 ASP A N 1
ATOM 711 C CA . ASP A 1 89 ? -11.476 -12.723 7.377 1.00 90.75 89 ASP A CA 1
ATOM 712 C C . ASP A 1 89 ? -10.437 -12.269 8.413 1.00 90.75 89 ASP A C 1
ATOM 714 O O . ASP A 1 89 ? -10.597 -12.488 9.611 1.00 90.75 89 ASP A O 1
ATOM 718 N N . ALA A 1 90 ? -9.368 -11.602 7.965 1.00 89.69 90 ALA A N 1
ATOM 719 C CA . ALA A 1 90 ? -8.311 -11.107 8.845 1.00 89.69 90 ALA A CA 1
ATOM 720 C C . ALA A 1 90 ? -8.730 -9.852 9.630 1.00 89.69 90 ALA A C 1
ATOM 722 O O . ALA A 1 90 ? -8.191 -9.583 10.705 1.00 89.69 90 ALA A O 1
ATOM 723 N N . LEU A 1 91 ? -9.648 -9.053 9.081 1.00 89.94 91 LEU A N 1
ATOM 724 C CA . LEU A 1 91 ? -10.142 -7.828 9.703 1.00 89.94 91 LEU A CA 1
ATOM 725 C C . LEU A 1 91 ? -11.279 -8.103 10.696 1.00 89.94 91 LEU A C 1
ATOM 727 O O . LEU A 1 91 ? -11.339 -7.417 11.718 1.00 89.94 91 LEU A O 1
ATOM 731 N N . GLY A 1 92 ? -12.142 -9.087 10.417 1.00 90.31 92 GLY A N 1
ATOM 732 C CA . GLY A 1 92 ? -13.199 -9.568 11.311 1.00 90.31 92 GLY A CA 1
ATOM 733 C C . GLY A 1 92 ? -14.000 -8.442 11.976 1.00 90.31 92 GLY A C 1
ATOM 734 O O . GLY A 1 92 ? -14.451 -7.501 11.320 1.00 90.31 92 GLY A O 1
ATOM 735 N N . GLU A 1 93 ? -14.096 -8.496 13.305 1.00 89.00 93 GLU A N 1
ATOM 736 C CA . GLU A 1 93 ? -14.841 -7.539 14.139 1.00 89.00 93 GLU A CA 1
ATOM 737 C C . GLU A 1 93 ? -14.407 -6.074 13.940 1.00 89.00 93 GLU A C 1
ATOM 739 O O . GLU A 1 93 ? -15.214 -5.152 14.081 1.00 89.00 93 GLU A O 1
ATOM 744 N N . ARG A 1 94 ? -13.145 -5.816 13.557 1.00 86.69 94 ARG A N 1
ATOM 745 C CA . ARG A 1 94 ? -12.673 -4.443 13.289 1.00 86.69 94 ARG A CA 1
ATOM 746 C C . ARG A 1 94 ? -13.363 -3.846 12.068 1.00 86.69 94 ARG A C 1
ATOM 748 O O . ARG A 1 94 ? -13.623 -2.643 12.043 1.00 86.69 94 ARG A O 1
ATOM 755 N N . LEU A 1 95 ? -13.632 -4.663 11.048 1.00 90.38 95 LEU A N 1
ATOM 756 C CA . LEU A 1 95 ? -14.342 -4.216 9.853 1.00 90.38 95 LEU A CA 1
ATOM 757 C C . LEU A 1 95 ? -15.812 -3.925 10.174 1.00 90.38 95 LEU A C 1
ATOM 759 O O . LEU A 1 95 ? -16.325 -2.884 9.764 1.00 90.38 95 LEU A O 1
ATOM 763 N N . GLU A 1 96 ? -16.456 -4.784 10.964 1.00 89.12 96 GLU A N 1
ATOM 764 C CA . GLU A 1 96 ? -17.841 -4.592 11.416 1.00 89.12 96 GLU A CA 1
ATOM 765 C C . GLU A 1 96 ? -17.999 -3.317 12.261 1.00 89.12 96 GLU A C 1
ATOM 767 O O . GLU A 1 96 ? -18.905 -2.509 12.021 1.00 89.12 96 GLU A O 1
ATOM 772 N N . ALA A 1 97 ? -17.074 -3.069 13.196 1.00 87.25 97 ALA A N 1
ATOM 773 C CA . ALA A 1 97 ? -17.048 -1.842 13.995 1.00 87.25 97 ALA A CA 1
ATOM 774 C C . ALA A 1 97 ? -16.923 -0.588 13.107 1.00 87.25 97 ALA A C 1
ATOM 776 O O . ALA A 1 97 ? -17.657 0.392 13.266 1.00 87.25 97 ALA A O 1
ATOM 777 N N . LEU A 1 98 ? -16.051 -0.634 12.094 1.00 88.25 98 LEU A N 1
ATOM 778 C CA . LEU A 1 98 ? -15.881 0.466 11.143 1.00 88.25 98 LEU A CA 1
ATOM 779 C C . LEU A 1 98 ? -17.135 0.730 10.298 1.00 88.25 98 LEU A C 1
ATOM 781 O O . LEU A 1 98 ? -17.456 1.903 10.069 1.00 88.25 98 LEU A O 1
ATOM 785 N N . GLN A 1 99 ? -17.829 -0.321 9.852 1.00 87.19 99 GLN A N 1
ATOM 786 C CA . GLN A 1 99 ? -19.048 -0.235 9.036 1.00 87.19 99 GLN A CA 1
ATOM 787 C C . GLN A 1 99 ? -20.244 0.311 9.824 1.00 87.19 99 GLN A C 1
ATOM 789 O O . GLN A 1 99 ? -20.988 1.145 9.310 1.00 87.19 99 GLN A O 1
ATOM 794 N N . THR A 1 100 ? -20.402 -0.116 11.076 1.00 86.31 100 THR A N 1
ATOM 795 C CA . THR A 1 100 ? -21.491 0.325 11.966 1.00 86.31 100 THR A CA 1
ATOM 796 C C . THR A 1 100 ? -21.227 1.690 12.607 1.00 86.31 100 THR A C 1
ATOM 798 O O . THR A 1 100 ? -22.143 2.313 13.141 1.00 86.31 100 THR A O 1
ATOM 801 N N . GLY A 1 101 ? -19.985 2.182 12.538 1.00 74.31 101 GLY A N 1
ATOM 802 C CA . GLY A 1 101 ? -19.575 3.435 13.173 1.00 74.31 101 GLY A CA 1
ATOM 803 C C . GLY A 1 101 ? -19.389 3.318 14.687 1.00 74.31 101 GLY A C 1
ATOM 804 O O . GLY A 1 101 ? -19.224 4.341 15.350 1.00 74.31 101 GLY A O 1
ATOM 805 N N . ALA A 1 102 ? -19.398 2.097 15.227 1.00 63.94 102 ALA A N 1
ATOM 806 C CA . ALA A 1 102 ? -19.054 1.836 16.613 1.00 63.94 102 ALA A CA 1
ATOM 807 C C . ALA A 1 102 ? -17.547 2.049 16.809 1.00 63.94 102 ALA A C 1
ATOM 809 O O . ALA A 1 102 ? -16.719 1.509 16.074 1.00 63.94 102 ALA A O 1
ATOM 810 N N . THR A 1 103 ? -17.168 2.855 17.798 1.00 56.84 103 THR A N 1
ATOM 811 C CA . THR A 1 103 ? -15.766 2.960 18.203 1.00 56.84 103 THR A CA 1
ATOM 812 C C . THR A 1 103 ? -15.393 1.638 18.865 1.00 56.84 103 THR A C 1
ATOM 814 O O . THR A 1 103 ? -15.924 1.329 19.929 1.00 56.84 103 THR A O 1
ATOM 817 N N . SER A 1 104 ? -14.528 0.840 18.234 1.00 53.19 104 SER A N 1
ATOM 818 C CA . SER A 1 104 ? -13.921 -0.330 18.879 1.00 53.19 104 SER A CA 1
ATOM 819 C C . SER A 1 104 ? -13.219 0.145 20.158 1.00 53.19 104 SER A C 1
ATOM 821 O O . SER A 1 104 ? -12.306 0.972 20.068 1.00 53.19 104 SER A O 1
ATOM 823 N N . GLY A 1 105 ? -13.757 -0.276 21.308 1.00 47.19 105 GLY A N 1
ATOM 824 C CA . GLY A 1 105 ? -13.367 0.151 22.657 1.00 47.19 105 GLY A CA 1
ATOM 825 C C . GLY A 1 105 ? -12.074 -0.469 23.157 1.00 47.19 105 GLY A C 1
ATOM 826 O O . GLY A 1 105 ? -11.694 -1.543 22.642 1.00 47.19 105 GLY A O 1
#

Sequence (105 aa):
MIRDLRKGMNAVTTRAGWKPGEITLKVFRHTYTSARLQTLDRGAPVAPWTVARELGHRSTEMVERVYGHMGQVRHRGEHVAYKVEDFADALGERLEALQTGATSG

pLDDT: mean 86.11, std 10.16, range [47.19, 94.88]